Protein AF-A0ABD7QKM5-F1 (afdb_monomer_lite)

Radius of gyration: 16.2 Å; chains: 1; bounding box: 38×43×37 Å

Structure (mmCIF, N/CA/C/O backbone):
data_AF-A0ABD7QKM5-F1
#
_entry.id   AF-A0ABD7QKM5-F1
#
loop_
_atom_site.group_PDB
_atom_site.id
_atom_site.type_symbol
_atom_site.label_atom_id
_atom_site.label_alt_id
_atom_site.label_comp_id
_atom_site.label_asym_id
_atom_site.label_entity_id
_atom_site.label_seq_id
_atom_site.pdbx_PDB_ins_code
_atom_site.Cartn_x
_atom_site.Cartn_y
_atom_site.Cartn_z
_atom_site.occupancy
_atom_site.B_iso_or_equiv
_atom_site.auth_seq_id
_atom_site.auth_comp_id
_atom_site.auth_asym_id
_atom_site.auth_atom_id
_atom_site.pdbx_PDB_model_num
ATOM 1 N N . MET A 1 1 ? 26.671 -30.432 10.716 1.00 33.12 1 MET A N 1
ATOM 2 C CA . MET A 1 1 ? 26.818 -29.170 9.961 1.00 33.12 1 MET A CA 1
ATOM 3 C C . MET A 1 1 ? 25.438 -28.763 9.474 1.00 33.12 1 MET A C 1
ATOM 5 O O . MET A 1 1 ? 24.974 -29.273 8.467 1.00 33.12 1 MET A O 1
ATOM 9 N N . THR A 1 2 ? 24.733 -27.950 10.252 1.00 31.56 2 THR A N 1
ATOM 10 C CA . THR A 1 2 ? 23.400 -27.429 9.921 1.00 31.56 2 THR A CA 1
ATOM 11 C C . THR A 1 2 ? 23.575 -26.038 9.326 1.00 31.56 2 THR A C 1
ATOM 13 O O . THR A 1 2 ? 23.955 -25.113 10.037 1.00 31.56 2 THR A O 1
ATOM 16 N N . MET A 1 3 ? 23.371 -25.919 8.014 1.00 33.81 3 MET A N 1
ATOM 17 C CA . MET A 1 3 ? 23.408 -24.653 7.281 1.00 33.81 3 MET A CA 1
ATOM 18 C C . MET A 1 3 ? 22.117 -23.879 7.570 1.00 33.81 3 MET A C 1
ATOM 20 O O . MET A 1 3 ? 21.081 -24.144 6.962 1.00 33.81 3 MET A O 1
ATOM 24 N N . THR A 1 4 ? 22.163 -22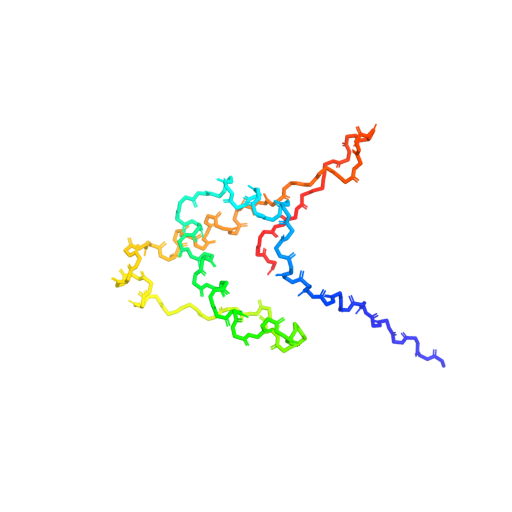.946 8.517 1.00 36.75 4 THR A N 1
ATOM 25 C CA . THR A 1 4 ? 21.124 -21.928 8.699 1.00 36.75 4 THR A CA 1
ATOM 26 C C . THR A 1 4 ? 21.148 -20.993 7.495 1.00 36.75 4 THR A C 1
ATOM 28 O O . THR A 1 4 ? 22.084 -20.224 7.294 1.00 36.75 4 THR A O 1
ATOM 31 N N . THR A 1 5 ? 20.125 -21.091 6.651 1.00 37.47 5 THR A N 1
ATOM 32 C CA . THR A 1 5 ? 19.897 -20.190 5.519 1.00 37.47 5 THR A CA 1
ATOM 33 C C . THR A 1 5 ? 19.308 -18.889 6.062 1.00 37.47 5 THR A C 1
ATOM 35 O O . THR A 1 5 ? 18.096 -18.690 6.079 1.00 37.47 5 THR A O 1
ATOM 38 N N . GLU A 1 6 ? 20.158 -18.005 6.579 1.00 38.84 6 GLU A N 1
ATOM 39 C CA . GLU A 1 6 ? 19.743 -16.641 6.900 1.00 38.84 6 GLU A CA 1
ATOM 40 C C . GLU A 1 6 ? 19.650 -15.852 5.592 1.00 38.84 6 GLU A C 1
ATOM 42 O O . GLU A 1 6 ? 20.653 -15.478 4.985 1.00 38.84 6 GLU A O 1
ATOM 47 N N . ALA A 1 7 ? 18.420 -15.644 5.115 1.00 41.09 7 ALA A N 1
ATOM 48 C CA . ALA A 1 7 ? 18.166 -14.712 4.029 1.00 41.09 7 ALA A CA 1
ATOM 49 C C . ALA A 1 7 ? 18.685 -13.326 4.452 1.00 41.09 7 ALA A C 1
ATOM 51 O O . ALA A 1 7 ? 18.340 -12.861 5.545 1.00 41.09 7 ALA A O 1
ATOM 52 N N . PRO A 1 8 ? 19.503 -12.648 3.628 1.00 35.50 8 PRO A N 1
ATOM 53 C CA . PRO A 1 8 ? 20.051 -11.359 3.999 1.00 35.50 8 PRO A CA 1
ATOM 54 C C . PRO A 1 8 ? 18.892 -10.370 4.103 1.00 35.50 8 PRO A C 1
ATOM 56 O O . PRO A 1 8 ? 18.279 -10.003 3.097 1.00 35.50 8 PRO A O 1
ATOM 59 N N . LYS A 1 9 ? 18.588 -9.939 5.332 1.00 46.16 9 LYS A N 1
ATOM 60 C CA . LYS A 1 9 ? 17.771 -8.754 5.596 1.00 46.16 9 LYS A CA 1
ATOM 61 C C . LYS A 1 9 ? 18.526 -7.570 5.003 1.00 46.16 9 LYS A C 1
ATOM 63 O O . LYS A 1 9 ? 19.356 -6.959 5.667 1.00 46.16 9 LYS A O 1
ATOM 68 N N . LYS A 1 10 ? 18.298 -7.301 3.713 1.00 47.72 10 LYS A N 1
ATOM 69 C CA . LYS A 1 10 ? 18.737 -6.067 3.064 1.00 47.72 10 LYS A CA 1
ATOM 70 C C . LYS A 1 10 ? 18.188 -4.938 3.920 1.00 47.72 10 LYS A C 1
ATOM 72 O O . LYS A 1 10 ? 16.974 -4.767 3.997 1.00 47.72 10 LYS A O 1
ATOM 77 N N . SER A 1 11 ? 19.089 -4.224 4.588 1.00 40.50 11 SER A N 1
ATOM 78 C CA . SER A 1 11 ? 18.781 -2.983 5.281 1.00 40.50 11 SER A CA 1
ATOM 79 C C . SER A 1 11 ? 17.994 -2.121 4.305 1.00 40.50 11 SER A C 1
ATOM 81 O O . SER A 1 11 ? 18.513 -1.775 3.238 1.00 40.50 11 SER A O 1
ATOM 83 N N . VAL A 1 12 ? 16.728 -1.853 4.623 1.00 43.84 12 VAL A N 1
ATOM 84 C CA . VAL A 1 12 ? 15.874 -0.988 3.816 1.00 43.84 12 VAL A CA 1
ATOM 85 C C . VAL A 1 12 ? 16.426 0.413 4.006 1.00 43.84 12 VAL A C 1
ATOM 87 O O . VAL A 1 12 ? 16.051 1.143 4.916 1.00 43.84 12 VAL A O 1
ATOM 90 N N . ASN A 1 13 ? 17.412 0.757 3.189 1.00 41.53 13 ASN A N 1
ATOM 91 C CA . ASN A 1 13 ? 17.962 2.088 3.158 1.00 41.53 13 ASN A CA 1
ATOM 92 C C . ASN A 1 13 ? 16.918 2.940 2.432 1.00 41.53 13 ASN A C 1
ATOM 94 O O . ASN A 1 13 ? 16.937 3.047 1.210 1.00 41.53 13 ASN A O 1
ATOM 98 N N . ILE A 1 14 ? 15.962 3.501 3.185 1.00 48.00 14 ILE A N 1
ATOM 99 C CA . ILE A 1 14 ? 14.954 4.470 2.711 1.00 48.00 14 ILE A CA 1
ATOM 100 C C . ILE A 1 14 ? 15.646 5.823 2.425 1.00 48.00 14 ILE A C 1
ATOM 102 O O . ILE A 1 14 ? 15.126 6.902 2.700 1.00 48.00 14 ILE A O 1
ATOM 106 N N . SER A 1 15 ? 16.863 5.788 1.884 1.00 51.81 15 SER A N 1
ATOM 107 C CA . SER A 1 15 ? 17.405 6.878 1.090 1.00 51.81 15 SER A CA 1
ATOM 108 C C . SER A 1 15 ? 16.556 6.877 -0.171 1.00 51.81 15 SER A C 1
ATOM 110 O O . SER A 1 15 ? 16.786 6.038 -1.036 1.00 51.81 15 SER A O 1
ATOM 112 N N . GLN A 1 16 ? 15.492 7.693 -0.182 1.00 56.78 16 GLN A N 1
ATOM 113 C CA . GLN A 1 16 ? 14.464 7.760 -1.226 1.00 56.78 16 GLN A CA 1
ATOM 114 C C . GLN A 1 16 ? 15.076 7.530 -2.606 1.00 56.78 16 GLN A C 1
ATOM 116 O O . GLN A 1 16 ? 15.656 8.436 -3.197 1.00 56.78 16 GLN A O 1
ATOM 121 N N . SER A 1 17 ? 14.974 6.298 -3.094 1.00 63.62 17 SER A N 1
ATOM 122 C CA . SER A 1 17 ? 15.448 5.966 -4.425 1.00 63.62 17 SER A CA 1
ATOM 123 C C . SER A 1 17 ? 14.574 6.755 -5.399 1.00 63.62 17 SER A C 1
ATOM 125 O O . SER A 1 17 ? 13.354 6.864 -5.195 1.00 63.62 17 SER A O 1
ATOM 127 N N . ASN A 1 18 ? 15.180 7.373 -6.411 1.00 68.62 18 ASN A N 1
ATOM 128 C CA . ASN A 1 18 ? 14.444 8.172 -7.393 1.00 68.62 18 ASN A CA 1
ATOM 129 C C . ASN A 1 18 ? 13.327 7.337 -8.036 1.00 68.62 18 ASN A C 1
ATOM 131 O O . ASN A 1 18 ? 12.228 7.834 -8.251 1.00 68.62 18 ASN A O 1
ATOM 135 N N . GLU A 1 19 ? 13.577 6.042 -8.199 1.00 70.69 19 GLU A N 1
ATOM 136 C CA . GLU A 1 19 ? 12.671 5.023 -8.711 1.00 70.69 19 GLU A CA 1
ATOM 137 C C . GLU A 1 19 ? 11.445 4.825 -7.806 1.00 70.69 19 GLU A C 1
ATOM 139 O O . GLU A 1 19 ? 10.323 4.699 -8.289 1.00 70.69 19 GLU A O 1
ATOM 144 N N . LEU A 1 20 ? 11.624 4.841 -6.479 1.00 74.31 20 LEU A N 1
ATOM 145 C CA . LEU A 1 20 ? 10.510 4.727 -5.531 1.00 74.31 20 LEU A CA 1
ATOM 146 C C . LEU A 1 20 ? 9.656 5.998 -5.544 1.00 74.31 20 LEU A C 1
ATOM 148 O O . LEU A 1 20 ? 8.425 5.934 -5.485 1.00 74.31 20 LEU A O 1
ATOM 152 N N . THR A 1 21 ? 10.308 7.157 -5.643 1.00 77.81 21 THR A N 1
ATOM 153 C CA . THR A 1 21 ? 9.620 8.446 -5.774 1.00 77.81 21 THR A CA 1
ATOM 154 C C . THR A 1 21 ? 8.810 8.483 -7.067 1.00 77.81 21 THR A C 1
ATOM 156 O O . THR A 1 21 ? 7.628 8.830 -7.036 1.00 77.81 21 THR A O 1
ATOM 159 N N . GLU A 1 22 ? 9.402 8.042 -8.177 1.00 77.12 22 GLU A N 1
ATOM 160 C CA . GLU A 1 22 ? 8.732 7.982 -9.469 1.00 77.12 22 GLU A CA 1
ATOM 161 C C . GLU A 1 22 ? 7.539 7.023 -9.447 1.00 77.12 22 GLU A C 1
ATOM 163 O O . GLU A 1 22 ? 6.423 7.391 -9.811 1.00 77.12 22 GLU A O 1
ATOM 168 N N . ALA A 1 23 ? 7.735 5.818 -8.916 1.00 79.12 23 ALA A N 1
ATOM 169 C CA . ALA A 1 23 ? 6.675 4.831 -8.793 1.00 79.12 23 ALA A CA 1
ATOM 170 C C . ALA A 1 23 ? 5.507 5.313 -7.927 1.00 79.12 23 ALA A C 1
ATOM 172 O O . ALA A 1 23 ? 4.348 4.968 -8.172 1.00 79.12 23 ALA A O 1
ATOM 173 N N . THR A 1 24 ? 5.797 6.162 -6.939 1.00 82.19 24 THR A N 1
ATOM 174 C CA . THR A 1 24 ? 4.759 6.797 -6.134 1.00 82.19 24 THR A CA 1
ATOM 175 C C . THR A 1 24 ? 3.886 7.710 -6.997 1.00 82.19 24 THR A C 1
ATOM 177 O O . THR A 1 24 ? 2.693 7.785 -6.727 1.00 82.19 24 THR A O 1
ATOM 180 N N . TYR A 1 25 ? 4.386 8.355 -8.064 1.00 83.19 25 TYR A N 1
ATOM 181 C CA . TYR A 1 25 ? 3.550 9.177 -8.955 1.00 83.19 25 TYR A CA 1
ATOM 182 C C . TYR A 1 25 ? 2.460 8.376 -9.664 1.00 83.19 25 TYR A C 1
ATOM 184 O O . TYR A 1 25 ? 1.357 8.905 -9.827 1.00 83.19 25 TYR A O 1
ATOM 192 N N . TYR A 1 26 ? 2.714 7.112 -10.001 1.00 85.12 26 TYR A N 1
ATOM 193 C CA . TYR A 1 26 ? 1.748 6.259 -10.698 1.00 85.12 26 TYR A CA 1
ATOM 194 C C . TYR A 1 26 ? 0.668 5.670 -9.778 1.00 85.12 26 TYR A C 1
ATOM 196 O O . TYR A 1 26 ? -0.340 5.155 -10.259 1.00 85.12 26 TYR A O 1
ATOM 204 N N . LEU A 1 27 ? 0.812 5.795 -8.453 1.00 86.69 27 LEU A N 1
ATOM 205 C CA . LEU A 1 27 ? -0.224 5.363 -7.517 1.00 86.69 27 LEU A CA 1
ATOM 206 C C . LEU A 1 27 ? -1.495 6.216 -7.626 1.00 86.69 27 LEU A C 1
ATOM 208 O O . LEU A 1 27 ? -1.459 7.451 -7.721 1.00 86.69 27 LEU A O 1
ATOM 212 N N . LEU A 1 28 ? -2.641 5.545 -7.493 1.00 87.06 28 LEU A N 1
ATOM 213 C CA . LEU A 1 28 ? -3.931 6.203 -7.313 1.00 87.06 28 LEU A CA 1
ATOM 214 C C . LEU A 1 28 ? -3.902 7.101 -6.071 1.00 87.06 28 LEU A C 1
ATOM 216 O O . LEU A 1 28 ? -3.284 6.774 -5.057 1.00 87.06 28 LEU A O 1
ATOM 220 N N . LEU A 1 29 ? -4.636 8.216 -6.120 1.00 86.94 29 LEU A N 1
ATOM 221 C CA . LEU A 1 29 ? -4.695 9.178 -5.014 1.00 86.94 29 LEU A CA 1
ATOM 222 C C . LEU A 1 29 ? -5.088 8.514 -3.684 1.00 86.94 29 LEU A C 1
ATOM 224 O O . LEU A 1 29 ? -4.513 8.822 -2.647 1.00 86.94 29 LEU A O 1
ATOM 228 N N . GLN A 1 30 ? -6.020 7.558 -3.719 1.00 85.75 30 GLN A N 1
ATOM 229 C CA . GLN A 1 30 ? -6.456 6.819 -2.528 1.00 85.75 30 GLN A CA 1
ATOM 230 C C . GLN A 1 30 ? -5.329 5.962 -1.925 1.00 85.75 30 GLN A C 1
ATOM 232 O O . GLN A 1 30 ? -5.188 5.921 -0.707 1.00 85.75 30 GLN A O 1
ATOM 237 N N . ALA A 1 31 ? -4.497 5.333 -2.762 1.00 88.81 31 ALA A N 1
ATOM 238 C CA . ALA A 1 31 ? -3.345 4.551 -2.314 1.00 88.81 31 ALA A CA 1
ATOM 239 C C . ALA A 1 31 ? -2.245 5.459 -1.738 1.00 88.81 31 ALA A C 1
ATOM 241 O O . ALA A 1 31 ? -1.712 5.177 -0.668 1.00 88.81 31 ALA A O 1
ATOM 242 N N . LYS A 1 32 ? -1.976 6.609 -2.379 1.00 88.88 32 LYS A N 1
ATOM 243 C CA . LYS A 1 32 ? -1.030 7.628 -1.879 1.00 88.88 32 LYS A CA 1
ATOM 244 C C . LYS A 1 32 ? -1.405 8.139 -0.488 1.00 88.88 32 LYS A C 1
ATOM 246 O O . LYS A 1 32 ? -0.542 8.248 0.377 1.00 88.88 32 LYS A O 1
ATOM 251 N N . LEU A 1 33 ? -2.688 8.433 -0.268 1.00 86.94 33 LEU A N 1
ATOM 252 C CA . LEU A 1 33 ? -3.192 8.937 1.015 1.00 86.94 33 LEU A CA 1
ATOM 253 C C . LEU A 1 33 ? -3.067 7.914 2.152 1.00 86.94 33 LEU A C 1
ATOM 255 O O . LEU A 1 33 ? -2.968 8.313 3.309 1.00 86.94 33 LEU A O 1
ATOM 259 N N . VAL A 1 34 ? -3.058 6.615 1.838 1.00 87.69 34 VAL A N 1
ATOM 260 C CA . VAL A 1 34 ? -2.806 5.552 2.822 1.00 87.69 34 VAL A CA 1
ATOM 261 C C . VAL A 1 34 ? -1.307 5.311 3.017 1.00 87.69 34 VAL A C 1
ATOM 263 O O . VAL A 1 34 ? -0.866 5.129 4.145 1.00 87.69 34 VAL A O 1
ATOM 266 N N . LEU A 1 35 ? -0.513 5.367 1.946 1.00 86.75 35 LEU A N 1
ATOM 267 C CA . LEU A 1 35 ? 0.936 5.162 1.9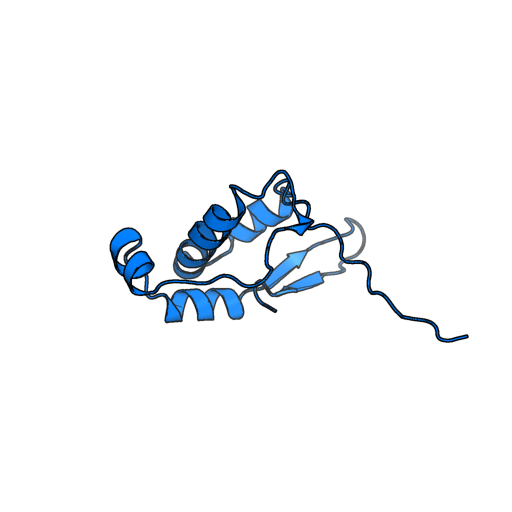93 1.00 86.75 35 LEU A CA 1
ATOM 268 C C . LEU A 1 35 ? 1.666 6.279 2.754 1.00 86.75 35 LEU A C 1
ATOM 270 O O . LEU A 1 35 ? 2.594 6.015 3.516 1.00 86.75 35 LEU A O 1
ATOM 274 N N . TRP A 1 36 ? 1.258 7.536 2.565 1.00 83.31 36 TRP A N 1
ATOM 275 C CA . TRP A 1 36 ? 1.980 8.690 3.103 1.00 83.31 36 TRP A CA 1
ATOM 276 C C . TRP A 1 36 ? 2.131 8.668 4.630 1.00 83.31 36 TRP A C 1
ATOM 278 O O . TRP A 1 36 ? 3.249 8.831 5.121 1.00 83.31 36 TRP A O 1
ATOM 288 N N . PRO A 1 37 ? 1.075 8.412 5.422 1.00 80.25 37 PRO A N 1
ATOM 289 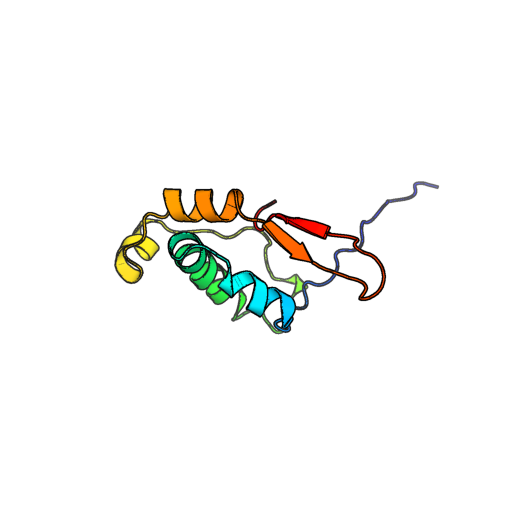C CA . PRO A 1 37 ? 1.218 8.432 6.866 1.00 80.25 37 PRO A CA 1
ATOM 290 C C . PRO A 1 37 ? 1.847 7.139 7.409 1.00 80.25 37 PRO A C 1
ATOM 292 O O . PRO A 1 37 ? 2.382 7.169 8.514 1.00 80.25 37 PRO A O 1
ATOM 295 N N . CYS A 1 38 ? 1.894 6.046 6.632 1.00 82.00 38 CYS A N 1
ATOM 296 C CA . CYS A 1 38 ? 2.779 4.909 6.912 1.00 82.00 38 CYS A CA 1
ATOM 297 C C . CYS A 1 38 ? 4.254 5.332 6.816 1.00 82.00 38 CYS A C 1
ATOM 299 O O . CYS A 1 38 ? 5.023 5.088 7.741 1.00 82.00 38 CYS A O 1
ATOM 301 N N . LEU A 1 39 ? 4.639 6.064 5.766 1.00 80.25 39 LEU A N 1
ATOM 302 C CA . LEU A 1 39 ? 6.007 6.578 5.616 1.00 80.25 39 LEU A CA 1
ATOM 303 C C . LEU A 1 39 ? 6.383 7.589 6.713 1.00 80.25 39 LEU A C 1
ATOM 305 O O . LEU A 1 39 ? 7.518 7.586 7.188 1.00 80.25 39 LEU A O 1
ATOM 309 N N . ILE A 1 40 ? 5.436 8.421 7.165 1.00 78.50 40 ILE A N 1
ATOM 310 C CA . ILE A 1 40 ? 5.658 9.346 8.292 1.00 78.50 40 ILE A CA 1
ATOM 311 C C . ILE A 1 40 ? 5.993 8.581 9.581 1.00 78.50 40 ILE A C 1
ATOM 313 O O . ILE A 1 40 ? 6.850 9.036 10.332 1.00 78.50 40 ILE A O 1
ATOM 317 N N . GLN A 1 41 ? 5.383 7.415 9.831 1.00 75.25 41 GLN A N 1
ATOM 318 C CA . GLN A 1 41 ? 5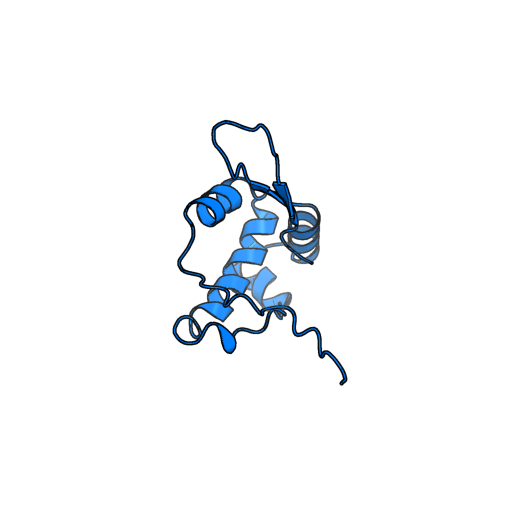.708 6.585 11.002 1.00 75.25 41 GLN A CA 1
ATOM 319 C C . GLN A 1 41 ? 7.145 6.042 10.959 1.00 75.25 41 GLN A C 1
ATOM 321 O O . GLN A 1 41 ? 7.746 5.842 12.011 1.00 75.25 41 GLN A O 1
ATOM 326 N N . CYS A 1 42 ? 7.718 5.852 9.766 1.00 75.69 42 CYS A N 1
ATOM 327 C CA . CYS A 1 42 ? 9.120 5.459 9.595 1.00 75.69 42 CYS A CA 1
ATOM 328 C C . CYS A 1 42 ? 10.101 6.625 9.719 1.00 75.69 42 CYS A C 1
ATOM 330 O O . CYS A 1 42 ? 11.280 6.395 9.970 1.00 75.69 42 CYS A O 1
ATOM 332 N N . TYR A 1 43 ? 9.653 7.870 9.526 1.00 75.50 43 TYR A N 1
ATOM 333 C CA . TYR A 1 43 ? 10.539 9.036 9.493 1.00 75.50 43 TYR A CA 1
ATOM 334 C C . TYR A 1 43 ? 11.404 9.196 10.762 1.00 75.50 43 TYR A C 1
ATOM 336 O O . TYR A 1 43 ? 12.587 9.499 10.625 1.00 75.50 43 TYR A O 1
ATOM 344 N N . PRO A 1 44 ? 10.891 8.974 11.988 1.00 75.31 44 PRO A N 1
ATOM 345 C CA . PRO A 1 44 ? 11.704 9.054 13.203 1.00 75.31 44 PRO A CA 1
ATOM 346 C C . PRO A 1 44 ? 12.784 7.970 13.306 1.00 75.31 44 PRO A C 1
ATOM 348 O O . PRO A 1 44 ? 13.733 8.137 14.058 1.00 75.31 44 PRO A O 1
ATOM 351 N N . MET A 1 45 ? 12.641 6.872 12.559 1.00 72.56 45 MET A N 1
ATOM 352 C CA . MET A 1 45 ? 13.531 5.705 12.586 1.00 72.56 45 MET A CA 1
ATOM 353 C C . MET A 1 45 ? 14.508 5.689 11.400 1.00 72.56 45 MET A C 1
ATOM 355 O O . MET A 1 45 ? 15.106 4.662 11.089 1.00 72.56 45 MET A O 1
ATOM 359 N N . LYS A 1 46 ? 14.670 6.824 10.710 1.00 70.50 46 LYS A N 1
ATOM 360 C CA . LYS A 1 46 ? 15.545 6.958 9.535 1.00 70.50 46 LYS A CA 1
ATOM 361 C C . LYS A 1 46 ? 17.003 6.595 9.802 1.00 70.50 46 LYS A C 1
ATOM 363 O O . LYS A 1 46 ? 17.650 6.050 8.913 1.00 70.50 46 LYS A O 1
ATOM 368 N N . ASP A 1 47 ? 17.490 6.891 11.003 1.00 72.38 47 ASP A N 1
ATOM 369 C CA . ASP A 1 47 ? 18.888 6.675 11.388 1.00 72.38 47 ASP A CA 1
ATOM 370 C C . ASP A 1 47 ? 19.167 5.228 11.836 1.00 72.38 47 ASP A C 1
ATOM 372 O O . ASP A 1 47 ? 20.322 4.812 11.891 1.00 72.38 47 ASP A O 1
ATOM 376 N N . ASP A 1 48 ? 18.117 4.439 12.099 1.00 75.31 48 ASP A N 1
ATOM 377 C CA . ASP A 1 48 ? 18.208 3.005 12.379 1.00 75.31 48 ASP A CA 1
ATOM 378 C C . ASP A 1 48 ? 17.192 2.215 11.532 1.00 75.31 48 ASP A C 1
ATOM 380 O O . ASP A 1 48 ? 16.127 1.814 12.020 1.00 75.31 48 ASP A O 1
ATOM 384 N N . PRO A 1 49 ? 17.510 1.948 10.253 1.00 67.44 49 PRO A N 1
ATOM 385 C CA . PRO A 1 49 ? 16.619 1.235 9.342 1.00 67.44 49 PRO A CA 1
ATOM 386 C C . PRO A 1 49 ? 16.324 -0.207 9.781 1.00 67.44 49 PRO A C 1
ATOM 388 O O . PRO A 1 49 ? 15.346 -0.792 9.317 1.00 67.44 49 PRO A O 1
ATOM 391 N N . ASN A 1 50 ? 17.126 -0.790 10.681 1.00 72.44 50 ASN A N 1
ATOM 392 C CA . ASN A 1 50 ? 16.883 -2.133 11.211 1.00 72.44 50 ASN A CA 1
ATOM 393 C C . ASN A 1 50 ? 15.823 -2.147 12.324 1.00 72.44 50 ASN A C 1
ATOM 395 O O . ASN A 1 50 ? 15.268 -3.207 12.617 1.00 72.44 50 ASN A O 1
ATOM 399 N N . SER A 1 51 ? 15.521 -0.989 12.918 1.00 72.44 51 SER A N 1
ATOM 400 C CA . SER A 1 51 ? 14.447 -0.821 13.906 1.00 72.44 51 SER A CA 1
ATOM 401 C C . SER A 1 51 ? 13.056 -0.671 13.277 1.00 72.44 51 SER A C 1
ATOM 403 O O . SER A 1 51 ? 12.041 -0.771 13.972 1.00 72.44 51 SER A O 1
ATOM 405 N N . VAL A 1 52 ? 12.985 -0.442 11.960 1.00 70.62 52 VAL A N 1
ATOM 406 C CA . VAL A 1 52 ? 11.724 -0.217 11.252 1.00 70.62 52 VAL A CA 1
ATOM 407 C C . VAL A 1 52 ? 10.964 -1.534 11.096 1.00 70.62 52 VAL A C 1
ATOM 409 O O . VAL A 1 52 ? 11.390 -2.447 10.388 1.00 70.62 52 VAL A O 1
ATOM 412 N N . SER A 1 53 ? 9.799 -1.623 11.738 1.00 75.88 53 SER A N 1
ATOM 413 C CA . SER A 1 53 ? 8.864 -2.731 11.530 1.00 75.88 53 SER A CA 1
ATOM 414 C C . SER A 1 53 ? 8.338 -2.720 10.088 1.00 75.88 53 SER A C 1
ATOM 416 O O . SER A 1 53 ? 7.877 -1.675 9.626 1.00 75.88 53 SER A O 1
ATOM 418 N N . PRO A 1 54 ? 8.315 -3.870 9.388 1.00 76.31 54 PRO A N 1
ATOM 419 C CA . PRO A 1 54 ? 7.676 -3.981 8.076 1.00 76.31 54 PRO A CA 1
ATOM 420 C C . PRO A 1 54 ? 6.138 -3.936 8.159 1.00 76.31 54 PRO A C 1
ATOM 422 O O . PRO A 1 54 ? 5.467 -3.862 7.134 1.00 76.31 54 PRO A O 1
ATOM 425 N N . ILE A 1 55 ? 5.569 -4.000 9.368 1.00 80.88 55 ILE A N 1
ATOM 426 C CA . ILE A 1 55 ? 4.126 -3.954 9.616 1.00 80.88 55 ILE A CA 1
ATOM 427 C C . ILE A 1 55 ? 3.737 -2.547 10.064 1.00 80.88 55 ILE A C 1
ATOM 429 O O . ILE A 1 55 ? 4.229 -2.058 11.084 1.00 80.88 55 ILE A O 1
ATOM 433 N N . PHE A 1 56 ? 2.794 -1.945 9.339 1.00 82.31 56 PHE A N 1
ATOM 434 C CA . PHE A 1 56 ? 2.220 -0.637 9.637 1.00 82.31 56 PHE A CA 1
ATOM 435 C C . PHE A 1 56 ? 0.843 -0.769 10.279 1.00 82.31 56 PHE A C 1
ATOM 437 O O . PHE A 1 56 ? -0.017 -1.495 9.780 1.00 82.31 56 PHE A O 1
ATOM 444 N N . ILE A 1 57 ? 0.603 -0.014 11.352 1.00 82.31 57 ILE A N 1
ATOM 445 C CA . ILE A 1 57 ? -0.711 0.053 11.995 1.00 82.31 57 ILE A CA 1
ATOM 446 C C . ILE A 1 57 ? -1.407 1.338 11.549 1.00 82.31 57 ILE A C 1
ATOM 448 O O . ILE A 1 57 ? -0.910 2.452 11.730 1.00 82.31 57 ILE A O 1
ATOM 452 N N . VAL A 1 58 ? -2.584 1.172 10.947 1.00 79.88 58 VAL A N 1
ATOM 453 C CA . VAL A 1 58 ? -3.394 2.266 10.411 1.00 79.88 58 VAL A CA 1
ATOM 454 C C . VAL A 1 58 ? -4.664 2.400 11.238 1.00 79.88 58 VAL A C 1
ATOM 456 O O . VAL A 1 58 ? -5.571 1.571 11.169 1.00 79.88 58 VAL A O 1
ATOM 459 N N . THR A 1 59 ? -4.764 3.485 12.002 1.00 84.25 59 THR A N 1
ATOM 460 C CA . THR A 1 59 ? -5.996 3.813 12.723 1.00 84.25 59 THR A CA 1
ATOM 461 C C . THR A 1 59 ? -6.983 4.477 11.768 1.00 84.25 59 THR A C 1
ATOM 463 O O . THR A 1 59 ? -6.823 5.647 11.413 1.00 84.25 59 THR A O 1
ATOM 466 N N . VAL A 1 60 ? -8.037 3.754 11.382 1.00 85.38 60 VAL A N 1
ATOM 467 C CA . VAL A 1 60 ? -9.034 4.221 10.398 1.00 85.38 60 VAL A CA 1
ATOM 468 C C . VAL A 1 60 ? -9.629 5.580 10.774 1.00 85.38 60 VAL A C 1
ATOM 470 O O . VAL A 1 60 ? -9.707 6.472 9.932 1.00 85.38 60 VAL A O 1
ATOM 473 N N . ALA A 1 61 ? -9.961 5.778 12.053 1.00 84.56 61 ALA A N 1
ATOM 474 C CA . ALA A 1 61 ? -10.524 7.032 12.550 1.00 84.56 61 ALA A CA 1
ATOM 475 C C . ALA A 1 61 ? -9.592 8.240 12.336 1.00 84.56 61 ALA A C 1
ATOM 477 O O . ALA A 1 61 ? -10.056 9.331 12.008 1.00 84.56 61 ALA A O 1
ATOM 478 N N . TYR A 1 62 ? -8.277 8.052 12.484 1.00 80.81 62 TYR A N 1
ATOM 479 C CA . TYR A 1 62 ? -7.287 9.104 12.244 1.00 80.81 62 TYR A CA 1
ATOM 480 C C . TYR A 1 62 ? -7.235 9.453 10.753 1.00 80.81 62 TYR A C 1
ATOM 482 O O . TYR A 1 62 ? -7.364 10.614 10.370 1.00 80.81 62 TYR A O 1
ATOM 490 N N . TYR A 1 63 ? -7.141 8.439 9.896 1.00 82.50 63 TYR A N 1
ATOM 491 C CA . TYR A 1 63 ? -7.026 8.639 8.454 1.00 82.50 63 TYR A CA 1
ATOM 492 C C . TYR A 1 63 ? -8.285 9.258 7.841 1.00 82.50 63 TYR A C 1
ATOM 494 O O . TYR A 1 63 ? -8.191 10.180 7.033 1.00 82.50 63 TYR A O 1
ATOM 502 N N . GLN A 1 64 ? -9.470 8.828 8.271 1.00 81.94 64 GLN A N 1
ATOM 503 C CA . GLN A 1 64 ? -10.728 9.434 7.835 1.00 81.94 64 GLN A CA 1
ATOM 504 C C . GLN A 1 64 ? -10.863 10.884 8.312 1.00 81.94 64 GLN A C 1
ATOM 506 O O . GLN A 1 64 ? -11.320 11.736 7.551 1.00 81.94 64 GLN A O 1
ATOM 511 N N . LYS A 1 65 ? -10.428 11.193 9.540 1.00 84.06 65 LYS A N 1
ATOM 512 C CA . LYS A 1 65 ? -10.504 12.550 10.096 1.00 84.06 65 LYS A CA 1
ATOM 513 C C . LYS A 1 65 ? -9.569 13.531 9.386 1.00 84.06 65 LYS A C 1
ATOM 515 O O . LYS A 1 65 ? -9.991 14.643 9.080 1.00 84.06 65 LYS A O 1
ATOM 520 N N . PHE A 1 66 ? -8.320 13.137 9.143 1.00 80.06 66 PHE A N 1
ATOM 521 C CA . PHE A 1 66 ? -7.288 14.038 8.615 1.00 80.06 66 PHE A CA 1
ATOM 522 C C . PHE A 1 66 ? -7.184 14.022 7.089 1.00 80.06 66 PHE A C 1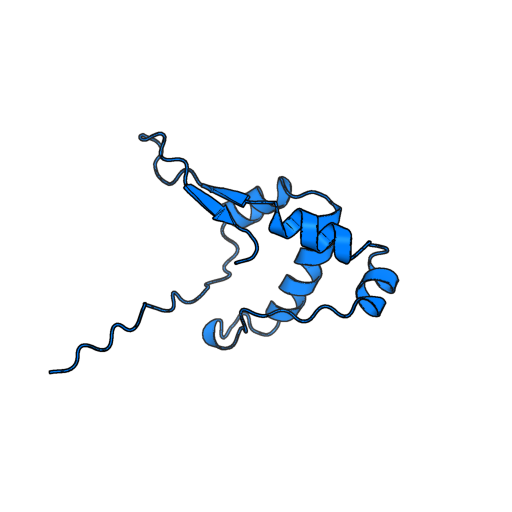
ATOM 524 O O . PHE A 1 66 ? -6.995 15.072 6.483 1.00 80.06 66 PHE A O 1
ATOM 531 N N . PHE A 1 67 ? -7.359 12.858 6.463 1.00 78.31 67 PHE A N 1
ATOM 532 C CA . PHE A 1 67 ? -7.151 12.676 5.023 1.00 78.31 67 PHE A CA 1
ATOM 533 C C . PHE A 1 67 ? -8.450 12.430 4.250 1.00 78.31 67 PHE A C 1
ATOM 535 O O . PHE A 1 67 ? -8.412 12.352 3.025 1.00 78.31 67 PHE A O 1
ATOM 542 N N . LYS A 1 68 ? -9.598 12.327 4.945 1.00 82.81 68 LYS A N 1
ATOM 543 C CA . LYS A 1 68 ? -10.936 12.114 4.353 1.00 82.81 68 LYS A CA 1
ATOM 544 C C . LYS A 1 68 ? -10.955 10.983 3.316 1.00 82.81 68 LYS A C 1
ATOM 546 O O . LYS A 1 68 ? -11.637 11.066 2.298 1.00 82.81 68 LYS A O 1
ATOM 551 N N . VAL A 1 69 ? -10.177 9.936 3.582 1.00 81.06 69 VAL A N 1
ATOM 552 C CA . VAL A 1 69 ? -9.942 8.812 2.672 1.00 81.06 69 VAL A CA 1
ATOM 553 C C . VAL A 1 69 ? -10.722 7.582 3.128 1.00 81.06 69 VAL A C 1
ATOM 555 O O . VAL A 1 69 ? -10.847 7.317 4.326 1.00 81.06 69 VAL A O 1
ATOM 558 N N . ASP A 1 70 ? -11.228 6.803 2.173 1.00 88.25 70 ASP A N 1
ATOM 559 C CA . ASP A 1 70 ? -11.712 5.452 2.451 1.00 88.25 70 ASP A CA 1
ATOM 560 C C . ASP A 1 70 ? -10.497 4.527 2.579 1.00 88.25 70 ASP A C 1
ATOM 562 O O . ASP A 1 70 ? -9.914 4.090 1.585 1.00 88.25 70 ASP A O 1
ATOM 566 N N . VAL A 1 71 ? -10.094 4.262 3.824 1.00 87.50 71 VAL A N 1
ATOM 567 C CA . VAL A 1 71 ? -8.898 3.467 4.138 1.00 87.50 71 VAL A CA 1
ATOM 568 C C . VAL A 1 71 ? -8.969 2.086 3.501 1.00 87.50 71 VAL A C 1
ATOM 570 O O . VAL A 1 71 ? -7.968 1.615 2.975 1.00 87.50 71 VAL A O 1
ATOM 573 N N . LYS A 1 72 ? -10.148 1.453 3.479 1.00 89.50 72 LYS A N 1
ATOM 574 C CA . LYS A 1 72 ? -10.301 0.123 2.888 1.00 89.50 72 LYS A CA 1
ATOM 575 C C . LYS A 1 72 ? -10.009 0.171 1.392 1.00 89.50 72 LYS A C 1
ATOM 577 O O . LYS A 1 72 ? -9.202 -0.616 0.911 1.00 89.50 72 LYS A O 1
ATOM 582 N N . LYS A 1 73 ? -10.604 1.127 0.671 1.00 89.81 73 LYS A N 1
ATOM 583 C CA . LYS A 1 73 ? -10.343 1.305 -0.767 1.00 89.81 73 LYS A CA 1
ATOM 584 C C . LYS A 1 73 ? -8.894 1.679 -1.054 1.00 89.81 73 LYS A C 1
ATOM 586 O O . LYS A 1 73 ? -8.337 1.186 -2.026 1.00 89.81 73 LYS A O 1
ATOM 591 N N . GLY A 1 74 ? -8.287 2.530 -0.228 1.00 88.75 74 GLY A N 1
ATOM 592 C CA . GLY A 1 74 ? -6.886 2.919 -0.382 1.00 88.75 74 GLY A CA 1
ATOM 593 C C . GLY A 1 74 ? -5.922 1.751 -0.174 1.00 88.75 74 GLY A C 1
ATOM 594 O O . GLY A 1 74 ? -5.005 1.586 -0.970 1.00 88.75 74 GLY A O 1
ATOM 595 N N . VAL A 1 75 ? -6.168 0.903 0.833 1.00 89.38 75 VAL A N 1
ATOM 596 C CA . VAL A 1 75 ? -5.384 -0.321 1.070 1.00 89.38 75 VAL A CA 1
ATOM 597 C C . VAL A 1 75 ? -5.560 -1.313 -0.076 1.00 89.38 75 VAL A C 1
ATOM 599 O O . VAL A 1 75 ? -4.563 -1.821 -0.572 1.00 89.38 75 VAL A O 1
ATOM 602 N N . THR A 1 76 ? -6.790 -1.554 -0.546 1.00 90.00 76 THR A N 1
ATOM 603 C CA . THR A 1 76 ? -7.031 -2.436 -1.702 1.00 90.00 76 THR A CA 1
ATOM 604 C C . THR A 1 76 ? -6.323 -1.919 -2.954 1.00 90.00 76 THR A C 1
ATOM 606 O O . THR A 1 76 ? -5.586 -2.659 -3.587 1.00 90.00 76 THR A O 1
ATOM 609 N N . ALA A 1 77 ? -6.447 -0.624 -3.257 1.00 89.31 77 ALA A N 1
ATOM 610 C CA . ALA A 1 77 ? -5.766 -0.014 -4.396 1.00 89.31 77 ALA A CA 1
ATOM 611 C C . ALA A 1 77 ? -4.232 -0.076 -4.290 1.00 89.31 77 ALA A C 1
ATOM 613 O O . ALA A 1 77 ? -3.552 -0.139 -5.310 1.00 89.31 77 ALA A O 1
ATOM 614 N N . LEU A 1 78 ? -3.680 -0.026 -3.073 1.00 89.62 78 LEU A N 1
ATOM 615 C CA . LEU A 1 78 ? -2.246 -0.186 -2.848 1.00 89.62 78 LEU A CA 1
ATOM 616 C C . LEU A 1 78 ? -1.813 -1.652 -3.001 1.00 89.62 78 LEU A C 1
ATOM 618 O O . LEU A 1 78 ? -0.763 -1.900 -3.580 1.00 89.62 78 LEU A O 1
ATOM 622 N N . ALA A 1 79 ? -2.624 -2.605 -2.534 1.00 88.75 79 ALA A N 1
ATOM 623 C CA . ALA A 1 79 ? -2.371 -4.041 -2.666 1.00 88.75 79 ALA A CA 1
ATOM 624 C C . ALA A 1 79 ? -2.418 -4.514 -4.128 1.00 88.75 79 ALA A C 1
ATOM 626 O O . ALA A 1 79 ? -1.586 -5.317 -4.539 1.00 88.75 79 ALA A O 1
ATOM 627 N N . ASP A 1 80 ? -3.347 -3.975 -4.919 1.00 88.62 80 ASP A N 1
ATOM 628 C CA . ASP A 1 80 ? -3.480 -4.288 -6.347 1.00 88.62 80 ASP A CA 1
ATOM 629 C C . ASP A 1 80 ? -2.411 -3.584 -7.206 1.00 88.62 80 ASP A C 1
ATOM 631 O O . ASP A 1 80 ? -2.231 -3.898 -8.385 1.00 88.62 80 ASP A O 1
ATOM 635 N N . SER A 1 81 ? -1.693 -2.612 -6.634 1.00 86.44 81 SER A N 1
ATOM 636 C CA . SER A 1 81 ? -0.640 -1.873 -7.322 1.00 86.44 81 SER A CA 1
ATOM 637 C C . SER A 1 81 ? 0.699 -2.604 -7.254 1.00 86.44 81 SER A C 1
ATOM 639 O O . SER A 1 81 ? 1.058 -3.237 -6.260 1.00 86.44 81 SER A O 1
ATOM 641 N N . SER A 1 82 ? 1.497 -2.447 -8.305 1.00 84.38 82 SER A N 1
ATOM 642 C CA . SER A 1 82 ? 2.855 -2.981 -8.391 1.00 84.38 82 SER A CA 1
ATOM 643 C C . SER A 1 82 ? 3.826 -1.902 -8.854 1.00 84.38 82 SER A C 1
ATOM 645 O O . SER A 1 82 ? 3.509 -1.090 -9.720 1.00 84.38 82 SER A O 1
ATOM 647 N N . LEU A 1 83 ? 5.026 -1.912 -8.289 1.00 80.38 83 LEU A N 1
ATOM 648 C CA . LEU A 1 83 ? 6.188 -1.216 -8.819 1.00 80.38 83 LEU A CA 1
ATOM 649 C C . LEU A 1 83 ? 6.721 -1.983 -10.026 1.00 80.38 83 LEU A C 1
ATOM 651 O O . LEU A 1 83 ? 6.933 -3.194 -9.935 1.00 80.38 83 LEU A O 1
ATOM 655 N N . MET A 1 84 ? 6.957 -1.279 -11.129 1.00 74.56 84 MET A N 1
ATOM 656 C CA . MET A 1 84 ? 7.641 -1.834 -12.294 1.00 74.56 84 MET A CA 1
ATOM 657 C C . MET A 1 84 ? 9.030 -1.217 -12.375 1.00 74.56 84 MET A C 1
ATOM 659 O O . MET A 1 84 ? 9.165 0.003 -12.341 1.00 74.56 84 MET A O 1
ATOM 663 N N . PHE A 1 85 ? 10.047 -2.067 -12.447 1.00 71.06 85 PHE A N 1
ATOM 664 C CA . PHE A 1 85 ? 11.441 -1.667 -12.567 1.00 71.06 85 PHE A CA 1
ATOM 665 C C . PHE A 1 85 ? 12.005 -2.163 -13.894 1.00 71.06 85 PHE A C 1
ATOM 667 O O . PHE A 1 85 ? 11.716 -3.290 -14.302 1.00 71.06 85 PHE A O 1
ATOM 674 N N . TYR A 1 86 ? 12.863 -1.344 -14.495 1.00 69.56 86 TYR A N 1
ATOM 675 C CA . TYR A 1 86 ? 13.691 -1.701 -15.644 1.00 69.56 86 TYR A CA 1
ATOM 676 C C . TYR A 1 86 ? 15.156 -1.656 -15.184 1.00 69.56 86 TYR A C 1
ATOM 678 O O . TYR A 1 86 ? 15.750 -0.584 -15.130 1.00 69.56 86 TYR A O 1
ATOM 686 N N . PRO A 1 87 ? 15.721 -2.784 -14.718 1.00 63.31 87 PRO A N 1
ATOM 687 C CA . PRO A 1 87 ? 17.022 -2.821 -14.057 1.00 63.31 87 PRO A CA 1
ATOM 688 C C . PRO A 1 87 ? 18.220 -2.751 -15.019 1.00 63.31 87 PRO A C 1
ATOM 690 O O . PRO A 1 87 ? 19.346 -2.609 -14.545 1.00 63.31 87 PRO A O 1
ATOM 693 N N . ARG A 1 88 ? 18.015 -2.875 -16.339 1.00 64.50 88 ARG A N 1
ATOM 694 C CA . ARG A 1 88 ? 19.053 -2.727 -17.373 1.00 64.50 88 ARG A CA 1
ATOM 695 C C . ARG A 1 88 ? 18.486 -1.979 -18.577 1.00 64.50 88 ARG A C 1
ATOM 697 O O . ARG A 1 88 ? 17.391 -2.299 -19.021 1.00 64.50 88 ARG A O 1
ATOM 704 N N . ASP A 1 89 ? 19.262 -1.050 -19.129 1.00 60.53 89 ASP A N 1
ATOM 705 C CA . ASP A 1 89 ? 18.873 -0.266 -20.312 1.00 60.53 89 ASP A CA 1
ATOM 706 C C . ASP A 1 89 ? 18.839 -1.099 -21.612 1.00 60.53 89 ASP A C 1
ATOM 708 O O . ASP A 1 89 ? 18.227 -0.690 -22.596 1.00 60.53 89 ASP A O 1
ATOM 712 N N . GLU A 1 90 ? 19.480 -2.275 -21.627 1.00 58.38 90 GLU A N 1
ATOM 713 C CA . GLU A 1 90 ? 19.684 -3.085 -22.842 1.00 58.38 90 GLU A CA 1
ATOM 714 C C . GLU A 1 90 ? 18.846 -4.377 -22.897 1.00 58.38 90 GLU A C 1
ATOM 716 O O . GLU A 1 90 ? 18.704 -4.972 -23.965 1.00 58.38 90 GLU A O 1
ATOM 721 N N . GLU A 1 91 ? 18.235 -4.799 -21.786 1.00 54.50 91 GLU A N 1
ATOM 722 C CA . GLU A 1 91 ? 17.348 -5.967 -21.735 1.00 54.50 91 GLU A CA 1
ATOM 723 C C . GLU A 1 91 ? 15.967 -5.529 -21.240 1.00 54.50 91 GLU A C 1
ATOM 725 O O . GLU A 1 91 ? 15.845 -4.929 -20.175 1.00 54.50 91 GLU A O 1
ATOM 730 N N . PHE A 1 92 ? 14.910 -5.860 -21.992 1.00 59.09 92 PHE A N 1
ATOM 731 C CA . PHE A 1 92 ? 13.502 -5.662 -21.613 1.00 59.09 92 PHE A CA 1
ATOM 732 C C . PHE A 1 92 ? 13.081 -6.578 -20.436 1.00 59.09 92 PHE A C 1
ATOM 734 O O . PHE A 1 92 ? 12.026 -7.211 -20.469 1.00 59.09 92 PHE A O 1
ATOM 741 N N . GLU A 1 93 ? 13.906 -6.704 -19.397 1.00 61.38 93 GLU A N 1
ATOM 742 C CA . GLU A 1 93 ? 13.542 -7.394 -18.163 1.00 61.38 93 GLU A CA 1
ATOM 743 C C . GLU A 1 93 ? 12.668 -6.472 -17.309 1.00 61.38 93 GLU A C 1
ATOM 745 O O . GLU A 1 93 ? 13.142 -5.648 -16.533 1.00 61.38 93 GLU A O 1
ATOM 750 N N . GLU A 1 94 ? 11.354 -6.609 -17.451 1.00 69.19 94 GLU A N 1
ATOM 751 C CA . GLU A 1 94 ? 10.380 -5.916 -16.613 1.00 69.19 94 GLU A CA 1
ATOM 752 C C . GLU A 1 94 ? 10.236 -6.650 -15.269 1.00 69.19 94 GLU A C 1
ATOM 754 O O . GLU A 1 94 ? 9.700 -7.759 -15.193 1.00 69.19 94 GLU A O 1
ATOM 759 N N . VAL A 1 95 ? 10.695 -6.036 -14.174 1.00 76.56 95 VAL A N 1
ATOM 760 C CA . VAL A 1 95 ? 10.546 -6.607 -12.827 1.00 76.56 95 VAL A CA 1
ATOM 761 C C . VAL A 1 95 ? 9.357 -5.961 -12.129 1.00 76.56 95 VAL A C 1
ATOM 763 O O . VAL A 1 95 ? 9.406 -4.788 -11.763 1.00 76.56 95 VAL A O 1
ATOM 766 N N . LYS A 1 96 ? 8.302 -6.746 -11.877 1.00 79.19 96 LYS A N 1
ATOM 767 C CA . LYS A 1 96 ? 7.141 -6.314 -11.082 1.00 79.19 96 LYS A CA 1
ATOM 768 C C . LYS A 1 96 ? 7.290 -6.728 -9.626 1.00 79.19 96 LYS A C 1
ATOM 770 O O . LYS A 1 96 ? 7.529 -7.898 -9.327 1.00 79.19 96 LYS A O 1
ATOM 775 N N . ARG A 1 97 ? 7.134 -5.774 -8.709 1.00 82.44 97 ARG A N 1
ATOM 776 C CA . ARG A 1 97 ? 7.116 -6.015 -7.259 1.00 82.44 97 ARG A CA 1
ATOM 777 C C . ARG A 1 97 ? 5.863 -5.394 -6.646 1.00 82.44 97 ARG A C 1
ATOM 779 O O . ARG A 1 97 ? 5.575 -4.241 -6.952 1.00 82.44 97 ARG A O 1
ATOM 786 N N . PRO A 1 98 ? 5.122 -6.112 -5.793 1.00 85.88 98 PRO A N 1
ATOM 787 C CA . PRO A 1 98 ? 3.948 -5.541 -5.148 1.00 85.88 98 PRO A CA 1
ATOM 788 C C . PRO A 1 98 ? 4.356 -4.480 -4.116 1.00 85.88 98 PRO A C 1
ATOM 790 O O . PRO A 1 98 ? 5.452 -4.539 -3.554 1.00 85.88 98 PRO A O 1
ATOM 793 N N . TRP A 1 99 ? 3.468 -3.517 -3.857 1.00 85.06 99 TRP A N 1
ATOM 794 C CA . TRP A 1 99 ? 3.671 -2.522 -2.792 1.00 85.06 99 TRP A CA 1
ATOM 795 C C . TRP A 1 99 ? 3.460 -3.102 -1.388 1.00 85.06 99 TRP A C 1
ATOM 797 O O . TRP A 1 99 ? 4.099 -2.654 -0.439 1.00 85.06 99 TRP A O 1
ATOM 807 N N . LEU A 1 100 ? 2.563 -4.083 -1.259 1.00 82.75 100 LEU A N 1
ATOM 808 C CA . LEU A 1 100 ? 2.270 -4.814 -0.026 1.00 82.75 100 LEU A CA 1
ATOM 809 C C . LEU A 1 100 ? 2.508 -6.308 -0.285 1.00 82.75 100 LEU A C 1
ATOM 811 O O . LEU A 1 100 ? 2.059 -6.818 -1.310 1.00 82.75 100 LEU A O 1
ATOM 815 N N . ALA A 1 101 ? 3.233 -6.981 0.609 1.00 68.94 101 ALA A N 1
ATOM 816 C CA . ALA A 1 101 ? 3.566 -8.406 0.517 1.00 68.94 101 ALA A CA 1
ATOM 817 C C . ALA A 1 101 ? 2.784 -9.237 1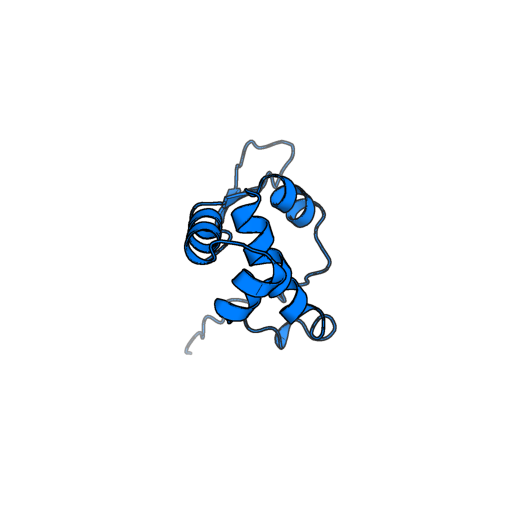.539 1.00 68.94 101 ALA A C 1
ATOM 819 O O . ALA A 1 101 ? 2.509 -8.700 2.637 1.00 68.94 101 ALA A O 1
#

pLDDT: mean 72.99, std 15.95, range [31.56, 90.0]

Sequence (101 aa):
MTMTTEAPKKSVNISQSNELTEATYYLLLQAKLVLWPCLIQCYPMKDDPNSVSPIFIVTVAYYQKFFKVDVKKGVTALADSSLMFYPRDEEFEEVKRPWLA

Secondary structure (DSSP, 8-state):
--------------S--HHHHHHHHHS-HHHHHHHHHHHHHHGGGTT-TTS--SPPP--HHHHHHHH---HHHHHHHHHS-EEEE---SSS---EEEES--

Foldseek 3Di:
DDDDPDDPPPQPLPPPDVLNVVLLVPADPLLNLLVVVQVVVCVVCNVPSVPDDPDGDDDQVVSCVPVVHPNVVNVVSQQPDWRWDDPDPPDPPTDTDGSRD

InterPro domains:
  IPR036388 Winged helix-like DNA-binding domain superfamily [G3DSA:1.10.10.10] (3-99)
  IPR036390 Winged helix DNA-binding domain superfamily [SSF46785] (10-100)

Organism: Raoultella ornithinolytica (NCBI:txid54291)